Protein AF-A0AAD4WG66-F1 (afdb_monomer)

Organism: Prunus dulcis (NCBI:txid3755)

Structure (mmCIF, N/CA/C/O backbone):
data_AF-A0AAD4WG66-F1
#
_entry.id   AF-A0AAD4WG66-F1
#
loop_
_atom_site.group_PDB
_atom_site.id
_atom_site.type_symbol
_atom_site.label_atom_id
_atom_site.label_alt_id
_atom_site.label_comp_id
_atom_site.label_asym_id
_atom_site.label_entity_id
_atom_site.label_seq_id
_atom_site.pdbx_PDB_ins_code
_atom_site.Cartn_x
_atom_site.Cartn_y
_atom_site.Cartn_z
_atom_site.occupancy
_atom_site.B_iso_or_equiv
_atom_site.auth_seq_id
_atom_site.auth_comp_id
_atom_site.auth_asym_id
_atom_site.auth_atom_id
_atom_site.pdbx_PDB_model_num
ATOM 1 N N . MET A 1 1 ? -14.423 5.635 -14.541 1.00 38.59 1 MET A N 1
ATOM 2 C CA . MET A 1 1 ? -15.204 4.383 -14.478 1.00 38.59 1 MET A CA 1
ATOM 3 C C . MET A 1 1 ? -14.876 3.593 -15.732 1.00 38.59 1 MET A C 1
ATOM 5 O O . MET A 1 1 ? -15.165 4.072 -16.818 1.00 38.59 1 MET A O 1
ATOM 9 N N . MET A 1 2 ? -14.137 2.492 -15.603 1.00 40.53 2 MET A N 1
ATOM 10 C CA . MET A 1 2 ? -13.698 1.682 -16.744 1.00 40.53 2 MET A CA 1
ATOM 11 C C . MET A 1 2 ? -14.766 0.603 -16.977 1.00 40.53 2 MET A C 1
ATOM 13 O O . MET A 1 2 ? -15.060 -0.124 -16.027 1.00 40.53 2 MET A O 1
ATOM 17 N N . PRO A 1 3 ? -15.405 0.517 -18.155 1.00 47.16 3 PRO A N 1
ATOM 18 C CA . PRO A 1 3 ? -16.386 -0.529 -18.396 1.00 47.16 3 PRO A CA 1
ATOM 19 C C . PRO A 1 3 ? -15.662 -1.873 -18.544 1.00 47.16 3 PRO A C 1
ATOM 21 O O . PRO A 1 3 ? -14.763 -2.020 -19.370 1.00 47.16 3 PRO A O 1
ATOM 24 N N . LEU A 1 4 ? -16.047 -2.850 -17.720 1.00 46.38 4 LEU A N 1
ATOM 25 C CA . LEU A 1 4 ? -15.749 -4.261 -17.966 1.00 46.38 4 LEU A CA 1
ATOM 26 C C . LEU A 1 4 ? -16.515 -4.681 -19.233 1.00 46.38 4 LEU A C 1
ATOM 28 O O . LEU A 1 4 ? -17.662 -4.280 -19.419 1.00 46.38 4 LEU A O 1
ATOM 32 N N . GLY A 1 5 ? -15.828 -5.403 -20.119 1.00 54.72 5 GLY A N 1
ATOM 33 C CA . GLY A 1 5 ? -16.144 -5.578 -21.540 1.00 54.72 5 GLY A CA 1
ATOM 34 C C . GLY A 1 5 ? -17.608 -5.841 -21.915 1.00 54.72 5 GLY A C 1
ATOM 35 O O . GLY A 1 5 ? -18.314 -6.607 -21.266 1.00 54.72 5 GLY A O 1
ATOM 36 N N . ILE A 1 6 ? -18.041 -5.234 -23.024 1.00 63.59 6 ILE A N 1
ATOM 37 C CA . ILE A 1 6 ? -19.357 -5.458 -23.632 1.00 63.59 6 ILE A CA 1
ATOM 38 C C . ILE A 1 6 ? -19.236 -6.650 -24.593 1.00 63.59 6 ILE A C 1
ATOM 40 O O . ILE A 1 6 ? -18.599 -6.545 -25.636 1.00 63.59 6 ILE A O 1
ATOM 44 N N . GLY A 1 7 ? -19.829 -7.793 -24.241 1.00 64.50 7 GLY A N 1
ATOM 45 C CA . GLY A 1 7 ? -19.984 -8.943 -25.140 1.00 64.50 7 GLY A CA 1
ATOM 46 C C . GLY A 1 7 ? -21.370 -8.958 -25.791 1.00 64.50 7 GLY A C 1
ATOM 47 O O . GLY A 1 7 ? -22.362 -8.609 -25.150 1.00 64.50 7 GLY A O 1
ATOM 48 N N . LYS A 1 8 ? -21.469 -9.389 -27.052 1.00 74.94 8 LYS A N 1
ATOM 49 C CA . LYS A 1 8 ? -22.738 -9.534 -27.781 1.00 74.94 8 LYS A CA 1
ATOM 50 C C . LYS A 1 8 ? -23.137 -11.006 -27.843 1.00 74.94 8 LYS A C 1
ATOM 52 O O . LYS A 1 8 ? -22.375 -11.843 -28.323 1.00 74.94 8 LYS A O 1
ATOM 57 N N . ARG A 1 9 ? -24.339 -11.342 -27.365 1.00 74.50 9 ARG A N 1
ATOM 58 C CA . ARG A 1 9 ? -24.849 -12.722 -27.391 1.00 74.50 9 ARG A CA 1
ATOM 59 C C . ARG A 1 9 ? -25.407 -13.072 -28.771 1.00 74.50 9 ARG A C 1
ATOM 61 O O . ARG A 1 9 ? -26.267 -12.353 -29.280 1.00 74.50 9 ARG A O 1
ATOM 68 N N . ARG A 1 10 ? -24.980 -14.196 -29.350 1.00 77.06 10 ARG A N 1
ATOM 69 C CA . ARG A 1 10 ? -25.605 -14.815 -30.531 1.00 77.06 10 ARG A CA 1
ATOM 70 C C . ARG A 1 10 ? -25.732 -16.317 -30.303 1.00 77.06 10 ARG A C 1
ATOM 72 O O . ARG A 1 10 ? -24.742 -16.955 -29.971 1.00 77.06 10 ARG A O 1
ATOM 79 N N . VAL A 1 11 ? -26.936 -16.859 -30.511 1.00 70.88 11 VAL A N 1
ATOM 80 C CA . VAL A 1 11 ? -27.233 -18.306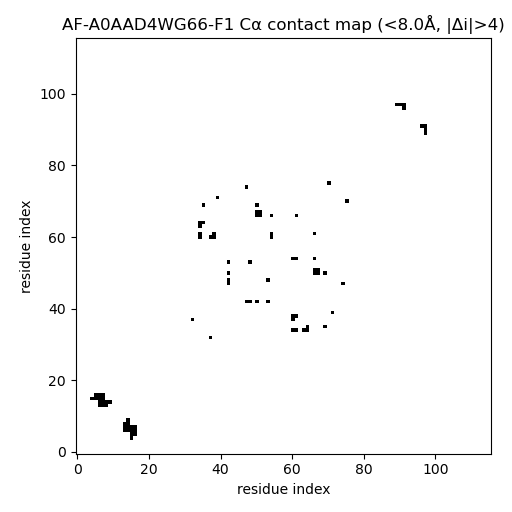 -30.426 1.00 70.88 11 VAL A CA 1
ATOM 81 C C . VAL A 1 11 ? -26.643 -18.924 -29.144 1.00 70.88 11 VAL A C 1
ATOM 83 O O . VAL A 1 11 ? -25.808 -19.816 -29.193 1.00 70.88 11 VAL A O 1
ATOM 86 N N . ASP A 1 12 ? -27.005 -18.340 -27.996 1.00 75.06 12 ASP A N 1
ATOM 87 C CA . ASP A 1 12 ? -26.553 -18.711 -26.641 1.00 75.06 12 ASP A CA 1
ATOM 88 C C . ASP A 1 12 ? -25.049 -18.651 -26.335 1.00 75.06 12 ASP A C 1
ATOM 90 O O . ASP A 1 12 ? -24.642 -18.934 -25.209 1.00 75.06 12 ASP A O 1
ATOM 94 N N . LEU A 1 13 ? -24.222 -18.161 -27.259 1.00 58.06 13 LEU A N 1
ATOM 95 C CA . LEU A 1 13 ? -22.814 -17.879 -27.001 1.00 58.06 13 LEU A CA 1
ATOM 96 C C . LEU A 1 13 ? -22.572 -16.367 -26.901 1.00 58.06 13 LEU A C 1
ATOM 98 O O . LEU A 1 13 ? -23.109 -15.577 -27.685 1.00 58.06 13 LEU A O 1
ATOM 102 N N . TYR A 1 14 ? -21.753 -15.948 -25.938 1.00 73.19 14 TYR A N 1
ATOM 103 C CA . TYR A 1 14 ? -21.277 -14.569 -25.849 1.00 73.19 14 TYR A CA 1
ATOM 104 C C . TYR A 1 14 ? -20.019 -14.408 -26.695 1.00 73.19 14 TYR A C 1
ATOM 106 O O . TYR A 1 14 ? -19.011 -15.066 -26.448 1.00 73.19 14 TYR A O 1
ATOM 114 N N . TYR A 1 15 ? -20.076 -13.509 -27.672 1.00 65.56 15 TYR A N 1
ATOM 115 C CA . TYR A 1 15 ? -18.930 -13.125 -28.482 1.00 65.56 15 TYR A CA 1
ATOM 116 C C . TYR A 1 15 ? -18.415 -11.774 -28.002 1.00 65.56 15 TYR A C 1
ATOM 118 O O . TYR A 1 15 ? -19.181 -10.815 -27.868 1.00 65.56 15 TYR A O 1
ATOM 126 N N . PHE A 1 16 ? -17.115 -11.691 -27.744 1.00 64.19 16 PHE A N 1
ATOM 127 C CA . PHE A 1 16 ? -16.446 -10.413 -27.564 1.00 64.19 16 PHE A CA 1
ATOM 128 C C . PHE A 1 16 ? -16.206 -9.831 -28.960 1.00 64.19 16 PHE A C 1
ATOM 130 O O . PHE A 1 16 ? -15.311 -10.272 -29.676 1.00 64.19 16 PHE A O 1
ATOM 137 N N . GLU A 1 17 ? -17.067 -8.909 -29.395 1.00 58.84 17 GLU A N 1
ATOM 138 C CA . GLU A 1 17 ? -16.757 -8.094 -30.569 1.00 58.84 17 GLU A CA 1
ATOM 139 C C . GLU A 1 17 ? -15.693 -7.092 -30.097 1.00 58.84 17 GLU A C 1
ATOM 141 O O . GLU A 1 17 ? -15.965 -6.272 -29.220 1.00 58.84 17 GLU A O 1
ATOM 146 N N . GLU A 1 18 ? -14.469 -7.188 -30.628 1.00 55.59 18 GLU A N 1
ATOM 147 C CA . GLU A 1 18 ? -13.427 -6.171 -30.453 1.00 55.59 18 GLU A CA 1
ATOM 148 C C . GLU A 1 18 ? -13.885 -4.880 -31.140 1.00 55.59 18 GLU A C 1
ATOM 150 O O . GLU A 1 18 ? -13.422 -4.492 -32.212 1.00 55.59 18 GLU A O 1
ATOM 155 N N . THR A 1 19 ? -14.847 -4.187 -30.536 1.00 50.97 19 THR A N 1
ATOM 156 C CA . THR A 1 19 ? -15.119 -2.808 -30.884 1.00 50.97 19 THR A CA 1
ATOM 157 C C . THR A 1 19 ? -13.960 -2.012 -30.315 1.00 50.97 19 THR A C 1
ATOM 159 O O . THR A 1 19 ? -14.022 -1.514 -29.189 1.00 50.97 19 THR A O 1
ATOM 162 N N . TYR A 1 20 ? -12.898 -1.879 -31.107 1.00 51.06 20 TYR A N 1
ATOM 163 C CA . TYR A 1 20 ? -11.949 -0.781 -31.002 1.00 51.06 20 TYR A CA 1
ATOM 164 C C . TYR A 1 20 ? -12.699 0.535 -31.285 1.00 51.06 20 TYR A C 1
ATOM 166 O O . TYR A 1 20 ? -12.408 1.258 -32.232 1.00 51.06 20 TYR A O 1
ATOM 174 N N . SER A 1 21 ? -13.708 0.866 -30.471 1.00 44.94 21 SER A N 1
ATOM 175 C CA . SER A 1 21 ? -14.036 2.264 -30.248 1.00 44.94 21 SER A CA 1
ATOM 176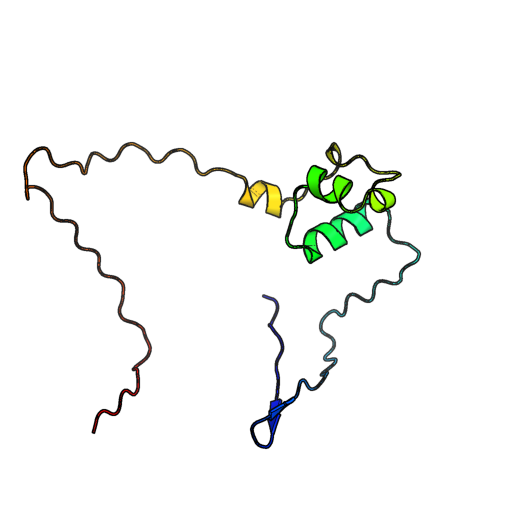 C C . SER A 1 21 ? -12.763 2.875 -29.687 1.00 44.94 21 SER A C 1
ATOM 178 O O . SER A 1 21 ? -12.086 2.218 -28.895 1.00 44.94 21 SER A O 1
ATOM 180 N N . ALA A 1 22 ? -12.437 4.087 -30.107 1.00 47.75 22 ALA A N 1
ATOM 181 C CA . ALA A 1 22 ? -11.313 4.892 -29.653 1.00 47.75 22 ALA A CA 1
ATOM 182 C C . ALA A 1 22 ? -11.353 5.215 -28.137 1.00 47.75 22 ALA A C 1
ATOM 184 O O . ALA A 1 22 ? -11.273 6.363 -27.719 1.00 47.75 22 ALA A O 1
ATOM 185 N N . GLY A 1 23 ? -11.502 4.204 -27.287 1.00 42.78 23 GLY A N 1
ATOM 186 C CA . GLY A 1 23 ? -11.261 4.232 -25.865 1.00 42.78 23 GLY A CA 1
ATOM 187 C C . GLY A 1 23 ? -9.827 3.790 -25.668 1.00 42.78 23 GLY A C 1
ATOM 188 O O . GLY A 1 23 ? -9.520 2.630 -25.911 1.00 42.78 23 GLY A O 1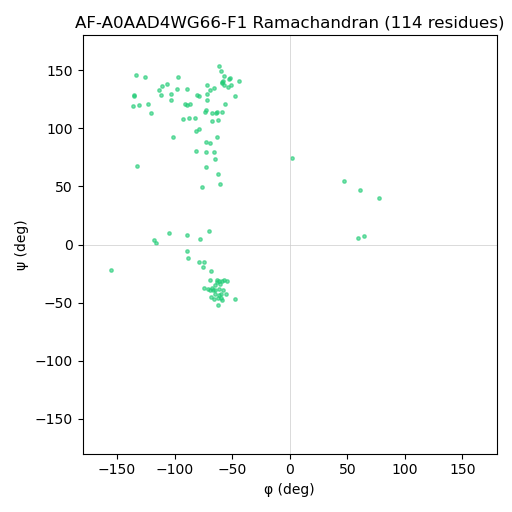
ATOM 189 N N . PHE A 1 24 ? -8.973 4.747 -25.300 1.00 50.12 24 PHE A N 1
ATOM 190 C CA . PHE A 1 24 ? -7.605 4.602 -24.797 1.00 50.12 24 PHE A CA 1
ATOM 191 C C . PHE A 1 24 ? -7.086 3.159 -24.727 1.00 50.12 24 PHE A C 1
ATOM 193 O O . PHE A 1 24 ? -6.915 2.585 -23.649 1.00 50.12 24 PHE A O 1
ATOM 200 N N . VAL A 1 25 ? -6.765 2.579 -25.882 1.00 39.38 25 VAL A N 1
ATOM 201 C CA . VAL A 1 25 ? -5.807 1.487 -25.918 1.00 39.38 25 VAL A CA 1
ATOM 202 C C . VAL A 1 25 ? -4.502 2.168 -25.540 1.00 39.38 25 VAL A C 1
ATOM 204 O O . VAL A 1 25 ? -3.962 2.946 -26.324 1.00 39.38 25 VAL A O 1
ATOM 207 N N . PHE A 1 26 ? -4.013 1.949 -24.317 1.00 49.19 26 PHE A N 1
ATOM 208 C CA . PHE A 1 26 ? -2.624 2.262 -23.993 1.00 49.19 26 PHE A CA 1
ATOM 209 C C . PHE A 1 26 ? -1.754 1.317 -24.830 1.00 49.19 26 PHE A C 1
ATOM 211 O O . PHE A 1 26 ? -1.300 0.275 -24.355 1.00 49.19 26 PHE A O 1
ATOM 218 N N . GLN A 1 27 ? -1.568 1.663 -26.105 1.00 46.28 27 GLN A N 1
ATOM 219 C CA . GLN A 1 27 ? -0.472 1.155 -26.904 1.00 46.28 27 GLN A CA 1
ATOM 220 C C . GLN A 1 27 ? 0.797 1.641 -26.214 1.00 46.28 27 GLN A C 1
ATOM 222 O O . GLN A 1 27 ? 1.108 2.831 -26.186 1.00 46.28 27 GLN A O 1
ATOM 227 N N . VAL A 1 28 ? 1.498 0.713 -25.572 1.00 49.88 28 VAL A N 1
ATOM 228 C CA . VAL A 1 28 ? 2.832 0.982 -25.054 1.00 49.88 28 VAL A CA 1
ATOM 229 C C . VAL A 1 28 ? 3.764 0.820 -26.241 1.00 49.88 28 VAL A C 1
ATOM 231 O O . VAL A 1 28 ? 4.131 -0.300 -26.589 1.00 49.88 28 VAL A O 1
ATOM 234 N N . ASN A 1 29 ? 4.125 1.936 -26.871 1.00 47.81 29 ASN A N 1
ATOM 235 C CA . ASN A 1 29 ? 5.302 1.988 -27.730 1.00 47.81 29 ASN A CA 1
ATOM 236 C C . ASN A 1 29 ? 6.510 1.711 -26.828 1.00 47.81 29 ASN A C 1
ATOM 238 O O . ASN A 1 29 ? 7.010 2.591 -26.122 1.00 47.81 29 ASN A O 1
ATOM 242 N N . GLY A 1 30 ? 6.880 0.436 -26.750 1.00 52.19 30 GLY A N 1
ATOM 243 C CA . GLY A 1 30 ? 7.968 -0.064 -25.930 1.00 52.19 30 GLY A CA 1
ATOM 244 C C . GLY A 1 30 ? 9.304 0.340 -26.524 1.00 52.19 30 GLY A C 1
ATOM 245 O O . GLY A 1 30 ? 9.934 -0.480 -27.171 1.00 52.19 30 GLY A O 1
ATOM 246 N N . ASP A 1 31 ? 9.714 1.588 -26.301 1.00 57.44 31 ASP A N 1
ATOM 247 C CA . ASP A 1 31 ? 11.123 1.979 -26.452 1.00 57.44 31 ASP A CA 1
ATOM 248 C C . ASP A 1 31 ? 11.528 3.221 -25.625 1.00 57.44 31 ASP A C 1
ATOM 250 O O . ASP A 1 31 ? 12.684 3.362 -25.245 1.00 57.44 31 ASP A O 1
ATOM 254 N N . HIS A 1 32 ? 10.586 4.092 -25.218 1.00 59.47 32 HIS A N 1
ATOM 255 C CA . HIS A 1 32 ? 10.922 5.358 -24.525 1.00 59.47 32 HIS A CA 1
ATOM 256 C C . HIS A 1 32 ? 10.393 5.535 -23.090 1.00 59.47 32 HIS A C 1
ATOM 258 O O . HIS A 1 32 ? 10.595 6.586 -22.481 1.00 59.47 32 HIS A O 1
ATOM 264 N N . THR A 1 33 ? 9.734 4.541 -22.492 1.00 69.00 33 THR A N 1
ATOM 265 C CA . THR A 1 33 ? 9.258 4.670 -21.102 1.00 69.00 33 THR A CA 1
ATOM 266 C C . THR A 1 33 ? 10.404 4.458 -20.114 1.00 69.00 33 THR A C 1
ATOM 268 O O . THR A 1 33 ? 11.075 3.426 -20.173 1.00 69.00 33 THR A O 1
ATOM 271 N N . SER A 1 34 ? 10.600 5.390 -19.180 1.00 85.62 34 SER A N 1
ATOM 272 C CA . SER A 1 34 ? 11.596 5.249 -18.113 1.00 85.62 34 SER A CA 1
ATOM 273 C C . SER A 1 34 ? 11.323 4.003 -17.252 1.00 85.62 34 SER A C 1
ATOM 275 O O . SER A 1 34 ? 10.174 3.596 -17.069 1.00 85.62 34 SER A O 1
ATOM 277 N N . GLU A 1 35 ? 12.376 3.385 -16.706 1.00 88.00 35 GLU A N 1
ATOM 278 C CA . GLU A 1 35 ? 12.257 2.223 -15.805 1.00 88.00 35 GLU A CA 1
ATOM 279 C C . GLU A 1 35 ? 11.216 2.400 -14.674 1.00 88.00 35 GLU A C 1
ATOM 281 O O . GLU A 1 35 ? 10.365 1.521 -14.523 1.00 88.00 35 GLU A O 1
ATOM 286 N N . PRO A 1 36 ? 11.157 3.525 -13.925 1.00 91.06 36 PRO A N 1
ATOM 287 C CA . PRO A 1 36 ? 10.133 3.699 -12.891 1.00 91.06 36 PRO A CA 1
ATOM 288 C C . PRO A 1 36 ? 8.699 3.724 -13.443 1.00 91.06 36 PRO A C 1
ATOM 290 O O . PRO A 1 36 ? 7.782 3.266 -12.760 1.00 91.06 36 PRO A O 1
ATOM 293 N N . GLU A 1 37 ? 8.480 4.199 -14.673 1.00 91.62 37 GLU A N 1
ATOM 294 C CA . GLU A 1 37 ? 7.156 4.173 -15.306 1.00 91.62 37 GLU A CA 1
ATOM 295 C C . GLU A 1 37 ? 6.737 2.755 -15.700 1.00 91.62 37 GLU A C 1
ATOM 297 O O . GLU A 1 37 ? 5.585 2.369 -15.477 1.00 91.62 37 GLU A O 1
ATOM 302 N N . LYS A 1 38 ? 7.676 1.934 -16.191 1.00 92.12 38 LYS A N 1
ATOM 303 C CA . LYS A 1 38 ? 7.425 0.505 -16.442 1.00 92.12 38 LYS A CA 1
ATOM 304 C C . LYS A 1 38 ? 7.028 -0.210 -15.152 1.00 92.12 38 LYS A C 1
ATOM 306 O O . LYS A 1 38 ? 6.029 -0.931 -15.130 1.00 92.12 38 LYS A O 1
ATOM 311 N N . ILE A 1 39 ? 7.757 0.034 -14.061 1.00 94.81 39 ILE A N 1
ATOM 312 C CA . ILE A 1 39 ? 7.450 -0.556 -12.753 1.00 94.81 39 ILE A CA 1
ATOM 313 C C . ILE A 1 39 ? 6.067 -0.094 -12.270 1.00 94.81 39 ILE A C 1
ATOM 315 O O . ILE A 1 39 ? 5.252 -0.918 -11.862 1.00 94.81 39 ILE A O 1
ATOM 319 N N . ARG A 1 40 ? 5.742 1.203 -12.364 1.00 94.31 40 ARG A N 1
ATOM 320 C CA . ARG A 1 40 ? 4.417 1.738 -11.986 1.00 94.31 40 ARG A CA 1
ATOM 321 C C . ARG A 1 40 ? 3.280 1.144 -12.813 1.00 94.31 40 ARG A C 1
ATOM 323 O O . ARG A 1 40 ? 2.196 0.896 -12.281 1.00 94.31 40 ARG A O 1
ATOM 330 N N . LEU A 1 41 ? 3.498 0.925 -14.106 1.00 93.50 41 LEU A N 1
ATOM 331 C CA . LEU A 1 41 ? 2.519 0.294 -14.984 1.00 93.50 41 LEU A CA 1
ATOM 332 C C . LEU A 1 41 ? 2.218 -1.136 -14.531 1.00 93.50 41 LEU A C 1
ATOM 334 O O . LEU A 1 41 ? 1.054 -1.481 -14.324 1.00 93.50 41 LEU A O 1
ATOM 338 N N . TRP A 1 42 ? 3.254 -1.947 -14.331 1.00 94.69 42 TRP A N 1
ATOM 339 C CA . TRP A 1 42 ? 3.088 -3.330 -13.896 1.00 94.69 42 TRP A CA 1
ATOM 340 C C . TRP A 1 42 ? 2.542 -3.442 -12.473 1.00 94.69 42 TRP A C 1
ATOM 342 O O . TRP A 1 42 ? 1.661 -4.259 -12.229 1.00 94.69 42 TRP A O 1
ATOM 352 N N . HIS A 1 43 ? 2.958 -2.559 -11.566 1.00 95.19 43 HIS A N 1
ATOM 353 C CA . HIS A 1 43 ? 2.385 -2.448 -10.227 1.00 95.19 43 HIS A CA 1
ATOM 354 C C . HIS A 1 43 ? 0.860 -2.239 -10.266 1.00 95.19 43 HIS A C 1
ATOM 356 O O . HIS A 1 43 ? 0.134 -2.896 -9.524 1.00 95.19 43 HIS A O 1
ATOM 362 N N . ARG A 1 44 ? 0.352 -1.381 -11.166 1.00 94.81 44 ARG A N 1
ATOM 363 C CA . ARG A 1 44 ? -1.099 -1.193 -11.363 1.00 94.81 44 ARG A CA 1
ATOM 364 C C . ARG A 1 44 ? -1.765 -2.427 -11.979 1.00 94.81 44 ARG A C 1
ATOM 366 O O . ARG A 1 44 ? -2.802 -2.859 -11.491 1.00 94.81 44 ARG A O 1
ATOM 373 N N . ARG A 1 45 ? -1.160 -3.022 -13.014 1.00 94.12 45 ARG A N 1
ATOM 374 C CA . ARG A 1 45 ? -1.704 -4.212 -13.704 1.00 94.12 45 ARG A CA 1
ATOM 375 C C . ARG A 1 45 ? -1.799 -5.447 -12.804 1.00 94.12 45 ARG A C 1
ATOM 377 O O . ARG A 1 45 ? -2.713 -6.240 -12.977 1.00 94.12 45 ARG A O 1
ATOM 384 N N . LEU A 1 46 ? -0.883 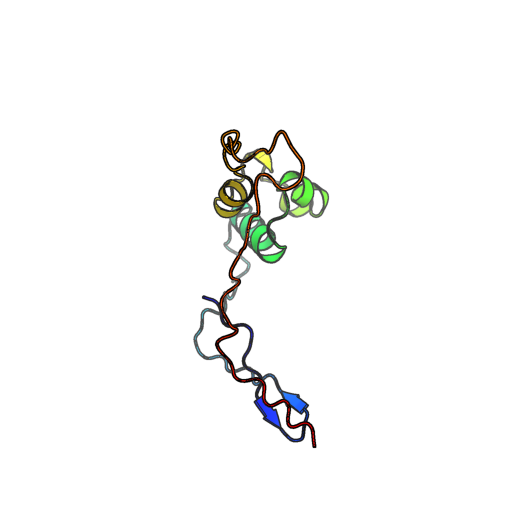-5.595 -11.847 1.00 93.06 46 LEU A N 1
ATOM 385 C CA . LEU A 1 46 ? -0.829 -6.727 -10.915 1.00 93.06 46 LEU A CA 1
ATOM 386 C C . LEU A 1 46 ? -1.654 -6.516 -9.635 1.00 93.06 46 LEU A C 1
ATOM 388 O O . LEU A 1 46 ? -1.545 -7.312 -8.707 1.00 93.06 46 LEU A O 1
ATOM 392 N N . GLY A 1 47 ? -2.459 -5.453 -9.552 1.00 94.06 47 GLY A N 1
ATOM 393 C CA . GLY A 1 47 ? -3.323 -5.224 -8.392 1.00 94.06 47 GLY A CA 1
ATOM 394 C C . GLY A 1 47 ? -2.587 -4.663 -7.175 1.00 94.06 47 GLY A C 1
ATOM 395 O O . GLY A 1 47 ? -2.873 -5.044 -6.046 1.00 94.06 47 GLY A O 1
ATOM 396 N N . HIS A 1 48 ? -1.654 -3.736 -7.394 1.00 94.88 48 HIS A N 1
ATOM 397 C CA . HIS A 1 48 ? -0.992 -2.974 -6.334 1.00 94.88 48 HIS A CA 1
ATOM 398 C C . HIS A 1 48 ? -0.186 -3.802 -5.303 1.00 94.88 48 HIS A C 1
ATOM 400 O O . HIS A 1 48 ? -0.263 -3.534 -4.097 1.00 94.88 48 HIS A O 1
ATOM 406 N N . PRO A 1 49 ? 0.662 -4.765 -5.728 1.00 94.25 49 PRO A N 1
ATOM 407 C CA . PRO A 1 49 ? 1.540 -5.477 -4.803 1.00 94.25 49 PRO A CA 1
ATOM 408 C C . PRO A 1 49 ? 2.514 -4.507 -4.121 1.00 94.25 49 PRO A C 1
ATOM 410 O O . PRO A 1 49 ? 2.875 -3.465 -4.679 1.00 94.25 49 PRO A O 1
ATOM 413 N N . SER A 1 50 ? 2.986 -4.846 -2.917 1.00 94.31 50 SER A N 1
ATOM 414 C CA . SER A 1 50 ? 4.022 -4.037 -2.263 1.00 94.31 50 SER A CA 1
ATOM 415 C C . SER A 1 50 ? 5.274 -3.966 -3.146 1.00 94.31 50 SER A C 1
ATOM 417 O O . SER A 1 50 ? 5.662 -4.971 -3.736 1.00 94.31 50 SER A O 1
ATOM 419 N N . PHE A 1 51 ? 5.920 -2.797 -3.249 1.00 95.25 51 PHE A N 1
ATOM 420 C CA . PHE A 1 51 ? 7.092 -2.640 -4.125 1.00 95.25 51 PHE A CA 1
ATOM 421 C C . PHE A 1 51 ? 8.243 -3.577 -3.742 1.00 95.25 51 PHE A C 1
ATOM 423 O O . PHE A 1 51 ? 8.907 -4.099 -4.626 1.00 95.25 51 PHE A O 1
ATOM 430 N N . LEU A 1 52 ? 8.415 -3.866 -2.448 1.00 95.06 52 LEU A N 1
ATOM 431 C CA . LEU A 1 52 ? 9.397 -4.842 -1.969 1.00 95.06 52 LEU A CA 1
ATOM 432 C C . LEU A 1 52 ? 9.076 -6.271 -2.433 1.00 95.06 52 LEU A C 1
ATOM 434 O O . LEU A 1 52 ? 9.965 -7.019 -2.825 1.00 95.06 52 LEU A O 1
ATOM 438 N N . TYR A 1 53 ? 7.806 -6.675 -2.378 1.00 94.62 53 TY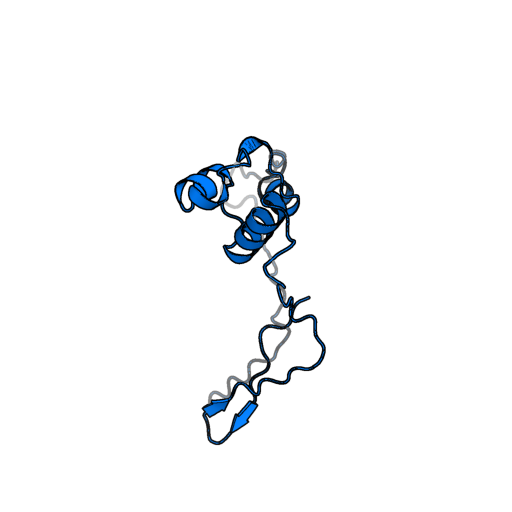R A N 1
ATOM 439 C CA . TYR A 1 53 ? 7.397 -7.987 -2.879 1.00 94.62 53 TYR A CA 1
ATOM 440 C C . TYR A 1 53 ? 7.496 -8.051 -4.404 1.00 94.62 53 TYR A C 1
ATOM 442 O O . TYR A 1 53 ? 7.948 -9.047 -4.959 1.00 94.62 53 TYR A O 1
ATOM 450 N N . PHE A 1 54 ? 7.131 -6.964 -5.078 1.00 95.38 54 PHE A N 1
ATOM 451 C CA . PHE A 1 54 ? 7.185 -6.860 -6.527 1.00 95.38 54 PHE A CA 1
ATOM 452 C C . PHE A 1 54 ? 8.627 -6.932 -7.055 1.00 95.38 54 PHE A C 1
ATOM 454 O O . PHE A 1 54 ? 8.881 -7.638 -8.026 1.00 95.38 54 PHE A O 1
ATOM 461 N N . GLU A 1 55 ? 9.578 -6.305 -6.360 1.00 95.94 55 GLU A N 1
ATOM 462 C CA . GLU A 1 55 ? 11.017 -6.424 -6.625 1.00 95.94 55 GLU A CA 1
ATOM 463 C C . GLU A 1 55 ? 11.515 -7.866 -6.495 1.00 95.94 55 GLU A C 1
ATOM 465 O O . GLU A 1 55 ? 12.252 -8.340 -7.354 1.00 95.94 55 GLU A O 1
ATOM 470 N N . ARG A 1 56 ? 11.067 -8.601 -5.469 1.00 95.06 56 ARG A N 1
ATOM 471 C CA . ARG A 1 56 ? 11.424 -10.020 -5.298 1.00 95.06 56 ARG A CA 1
ATOM 472 C C . ARG A 1 56 ? 10.870 -10.908 -6.411 1.00 95.06 56 ARG A C 1
ATOM 474 O O . ARG A 1 56 ? 11.525 -11.874 -6.784 1.00 95.06 56 ARG A O 1
ATOM 481 N N . LEU A 1 57 ? 9.677 -10.598 -6.920 1.00 93.94 57 LEU A N 1
ATOM 482 C CA . LEU A 1 57 ? 9.059 -11.344 -8.018 1.00 93.94 57 LEU A CA 1
ATOM 483 C C . LEU A 1 57 ? 9.704 -11.040 -9.375 1.00 93.94 57 LEU A C 1
ATOM 485 O O . LEU A 1 57 ? 9.845 -11.945 -10.193 1.00 93.94 57 LEU A O 1
ATOM 489 N N . PHE A 1 58 ? 10.102 -9.787 -9.616 1.00 93.19 58 PHE A N 1
ATOM 490 C CA . PHE A 1 58 ? 10.672 -9.352 -10.895 1.00 93.19 58 PHE A CA 1
ATOM 491 C C . PHE A 1 58 ? 11.959 -8.529 -10.711 1.00 93.19 58 PHE A C 1
ATOM 493 O O . PHE A 1 58 ? 11.978 -7.344 -11.053 1.00 93.19 58 PHE A O 1
ATOM 500 N N . PRO A 1 59 ? 13.067 -9.132 -10.237 1.00 93.12 59 PRO A N 1
ATOM 501 C CA . PRO A 1 59 ? 14.302 -8.396 -9.942 1.00 93.12 59 PRO A CA 1
ATOM 502 C C . PRO A 1 59 ? 14.878 -7.651 -11.153 1.00 93.12 59 PRO A C 1
ATOM 504 O O . PRO A 1 59 ? 15.457 -6.575 -11.019 1.00 93.12 59 PRO A O 1
ATOM 507 N N . SER A 1 60 ? 14.675 -8.189 -12.360 1.00 91.75 60 SER A N 1
ATOM 508 C CA . SER A 1 60 ? 15.138 -7.589 -13.616 1.00 91.75 60 SER A CA 1
ATOM 509 C C . SER A 1 60 ? 14.528 -6.209 -13.892 1.00 91.75 60 SER A C 1
ATOM 511 O O . SER A 1 60 ? 15.203 -5.352 -14.463 1.00 91.75 60 SER A O 1
ATOM 513 N N . LEU A 1 61 ? 13.292 -5.963 -13.441 1.00 90.25 61 LEU A N 1
ATOM 514 C CA . LEU A 1 61 ? 12.613 -4.671 -13.585 1.00 90.25 61 LEU A CA 1
ATOM 515 C C . LEU A 1 61 ? 13.148 -3.605 -12.616 1.00 90.25 61 LEU A C 1
ATOM 517 O O . LEU A 1 61 ? 12.956 -2.421 -12.857 1.00 90.25 61 LEU A O 1
ATOM 521 N N . PHE A 1 62 ? 13.820 -4.002 -11.533 1.00 93.81 62 PHE A N 1
ATOM 522 C CA . PHE A 1 62 ? 14.288 -3.100 -10.471 1.00 93.81 62 PHE A CA 1
ATOM 523 C C . PHE A 1 62 ? 15.799 -2.831 -10.526 1.00 93.81 62 PHE A C 1
ATOM 525 O O . PHE A 1 62 ? 16.359 -2.185 -9.647 1.00 93.81 62 PHE A O 1
ATOM 532 N N . THR A 1 63 ? 16.473 -3.246 -11.600 1.00 91.31 63 THR A N 1
ATOM 533 C CA . THR A 1 63 ? 17.936 -3.125 -11.768 1.00 91.31 63 THR A CA 1
ATOM 534 C C . THR A 1 63 ? 18.490 -1.707 -11.596 1.00 91.31 63 THR A C 1
ATOM 5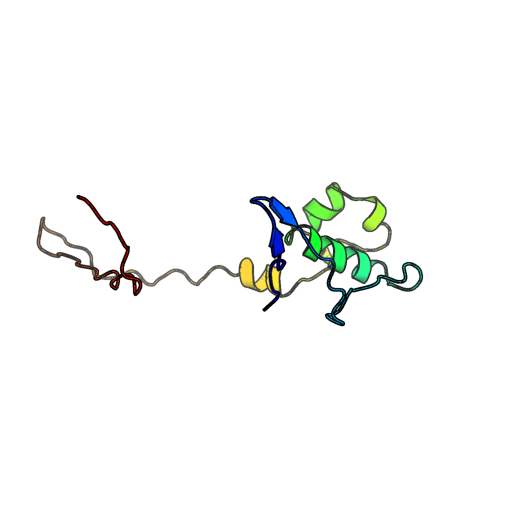36 O O . THR A 1 63 ? 19.620 -1.543 -11.146 1.00 91.31 63 THR A O 1
ATOM 539 N N . LYS A 1 64 ? 17.712 -0.678 -11.949 1.00 91.25 64 LYS A N 1
ATOM 540 C CA . LYS A 1 64 ? 18.113 0.741 -11.872 1.00 91.25 64 LYS A CA 1
ATOM 541 C C . LYS A 1 64 ? 17.272 1.562 -10.892 1.00 91.25 64 LYS A C 1
ATOM 543 O O . LYS A 1 64 ? 17.458 2.773 -10.799 1.00 91.25 64 LYS A O 1
ATOM 548 N N . VAL A 1 65 ? 16.314 0.937 -10.207 1.00 92.88 65 VAL A N 1
ATOM 549 C CA . VAL A 1 65 ? 15.307 1.633 -9.401 1.00 92.88 65 VAL A CA 1
ATOM 550 C C . VAL A 1 65 ? 15.131 0.913 -8.075 1.00 92.88 65 VAL A C 1
ATOM 552 O O . VAL A 1 65 ? 14.686 -0.227 -8.032 1.00 92.88 65 VAL A O 1
ATOM 555 N N . LEU A 1 66 ? 15.411 1.616 -6.980 1.00 93.50 66 LEU A N 1
ATOM 556 C CA . LEU A 1 66 ? 15.174 1.102 -5.635 1.00 93.50 66 LEU A CA 1
ATOM 557 C C . LEU A 1 66 ? 13.673 1.073 -5.342 1.00 93.50 66 LEU A C 1
ATOM 559 O O . LEU A 1 66 ? 12.997 2.099 -5.472 1.00 93.50 66 LEU A O 1
ATOM 563 N N . SER A 1 67 ? 13.156 -0.061 -4.869 1.00 91.94 67 SER A N 1
ATOM 564 C CA . SER A 1 67 ? 11.737 -0.212 -4.512 1.00 91.94 67 SER A CA 1
ATOM 565 C C . SER A 1 67 ? 11.257 0.798 -3.461 1.00 91.94 67 SER A C 1
ATOM 567 O O . SER A 1 67 ? 10.108 1.235 -3.509 1.00 91.94 67 SER A O 1
ATOM 569 N N . SER A 1 68 ? 12.142 1.236 -2.559 1.00 91.81 68 SER A N 1
ATOM 570 C CA . SER A 1 68 ? 11.874 2.260 -1.537 1.00 91.81 68 SER A CA 1
ATOM 571 C C . SER A 1 68 ? 11.668 3.673 -2.097 1.00 91.81 68 SER A C 1
ATOM 573 O O . SER A 1 68 ? 11.021 4.500 -1.455 1.00 91.81 68 SER A O 1
ATOM 575 N N . SER A 1 69 ? 12.189 3.959 -3.295 1.00 92.81 69 SER A N 1
ATOM 576 C CA . SER A 1 69 ? 12.021 5.256 -3.969 1.00 92.81 69 SER A CA 1
ATOM 577 C C . SER A 1 69 ? 10.655 5.403 -4.648 1.00 92.81 69 SER A C 1
ATOM 579 O O . SER A 1 69 ? 10.238 6.510 -4.998 1.00 92.81 69 SER A O 1
ATOM 581 N N . LEU A 1 70 ? 9.929 4.296 -4.820 1.00 93.81 70 LEU A N 1
ATOM 582 C CA . LEU A 1 70 ? 8.649 4.270 -5.509 1.00 93.81 70 LEU A CA 1
ATOM 583 C C . LEU A 1 70 ? 7.499 4.535 -4.541 1.00 93.81 70 LEU A C 1
ATOM 585 O O . LEU A 1 70 ? 7.384 3.935 -3.473 1.00 93.81 70 LEU A O 1
ATOM 589 N N . ARG A 1 71 ? 6.592 5.421 -4.957 1.00 93.00 71 ARG A N 1
ATOM 590 C CA . ARG A 1 71 ? 5.344 5.707 -4.247 1.00 93.00 71 ARG A CA 1
ATOM 591 C C . ARG A 1 71 ? 4.156 5.547 -5.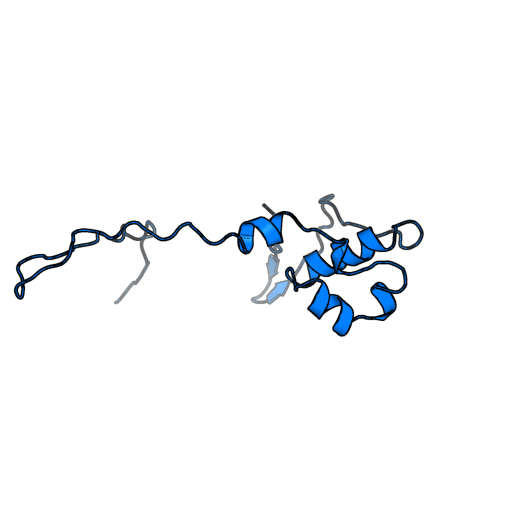182 1.00 93.00 71 ARG A C 1
ATOM 593 O O . ARG A 1 71 ? 4.236 5.877 -6.364 1.00 93.00 71 ARG A O 1
ATOM 600 N N . CYS A 1 72 ? 3.059 5.046 -4.627 1.00 94.44 72 CYS A N 1
ATOM 601 C CA . CYS A 1 72 ? 1.767 4.955 -5.290 1.00 94.44 72 CYS A CA 1
ATOM 602 C C . CYS A 1 72 ? 0.705 5.533 -4.357 1.00 94.44 72 CYS A C 1
ATOM 604 O O . CYS A 1 72 ? 0.520 5.030 -3.251 1.00 94.44 72 CYS A O 1
ATOM 606 N N . GLU A 1 73 ? 0.021 6.579 -4.807 1.00 92.69 73 GLU A N 1
ATOM 607 C CA . GLU A 1 73 ? -1.001 7.283 -4.030 1.00 92.69 73 GLU A CA 1
ATOM 608 C C . GLU A 1 73 ? -2.146 6.352 -3.613 1.00 92.69 73 GLU A C 1
ATOM 610 O O . GLU A 1 73 ? -2.466 6.267 -2.432 1.00 92.69 73 GLU A O 1
ATOM 615 N N . HIS A 1 74 ? -2.679 5.555 -4.545 1.00 90.44 74 HIS A N 1
ATOM 616 C CA . HIS A 1 74 ? -3.745 4.590 -4.252 1.00 90.44 74 HIS A CA 1
ATOM 617 C 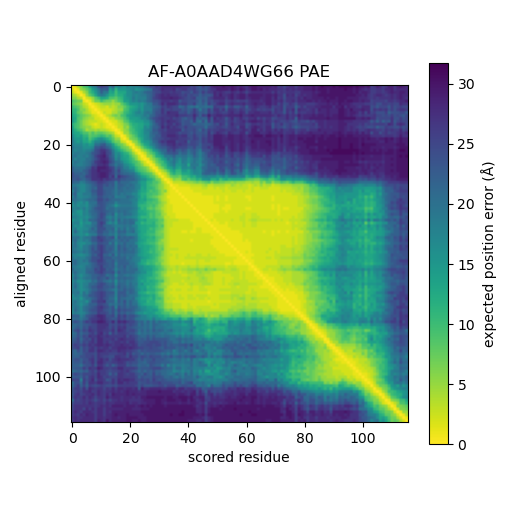C . HIS A 1 74 ? -3.345 3.572 -3.178 1.00 90.44 74 HIS A C 1
ATOM 619 O O . HIS A 1 74 ? -4.147 3.255 -2.306 1.00 90.44 74 HIS A O 1
ATOM 625 N N . CYS A 1 75 ? -2.093 3.103 -3.190 1.00 92.31 75 CYS A N 1
ATOM 626 C CA . CYS A 1 75 ? -1.582 2.200 -2.158 1.00 92.31 75 CYS A CA 1
ATOM 627 C C . CYS A 1 75 ? -1.493 2.871 -0.790 1.00 92.31 75 CYS A C 1
ATOM 629 O O . CYS A 1 75 ? -1.758 2.222 0.216 1.00 92.31 75 CYS A O 1
ATOM 631 N N . VAL A 1 76 ? -1.085 4.141 -0.745 1.00 90.62 76 VAL A N 1
ATOM 632 C CA . VAL A 1 76 ? -1.014 4.908 0.505 1.00 90.62 76 VAL A CA 1
ATOM 633 C C . VAL A 1 76 ? -2.414 5.104 1.068 1.00 90.62 76 VAL A C 1
ATOM 635 O O . VAL A 1 76 ? -2.631 4.817 2.237 1.00 90.62 76 VAL A O 1
ATOM 638 N N . LEU A 1 77 ? -3.367 5.513 0.229 1.00 89.38 77 LEU A N 1
ATOM 639 C CA . LEU A 1 77 ? -4.761 5.695 0.627 1.00 89.38 77 LEU A CA 1
ATOM 640 C C . LEU A 1 77 ? -5.390 4.381 1.109 1.00 89.38 77 LEU A C 1
ATOM 642 O O . LEU A 1 77 ? -6.027 4.366 2.154 1.00 89.38 77 LEU A O 1
ATOM 646 N N . ALA A 1 78 ? -5.153 3.272 0.405 1.00 86.75 78 ALA A N 1
ATOM 647 C CA . ALA A 1 78 ? -5.682 1.960 0.779 1.00 86.75 78 ALA A CA 1
ATOM 648 C C . ALA A 1 78 ? -5.045 1.383 2.055 1.00 86.75 78 ALA A C 1
ATOM 650 O O . ALA A 1 78 ? -5.690 0.630 2.779 1.00 86.75 78 ALA A O 1
ATOM 651 N N . LYS A 1 79 ? -3.774 1.706 2.329 1.00 84.25 79 LYS A N 1
ATOM 652 C CA . LYS A 1 79 ? -3.064 1.284 3.548 1.00 84.25 79 LYS A CA 1
ATOM 653 C C . LYS A 1 79 ? -3.216 2.258 4.707 1.00 84.25 79 LYS A C 1
ATOM 655 O O . LYS A 1 79 ? -2.720 1.967 5.797 1.00 84.25 79 LYS A O 1
ATOM 660 N N . ASN A 1 80 ? -3.844 3.407 4.484 1.00 84.12 80 ASN A N 1
ATOM 661 C CA . ASN A 1 80 ? -4.124 4.332 5.558 1.00 84.12 80 ASN A CA 1
ATOM 662 C C . ASN A 1 80 ? -5.149 3.672 6.481 1.00 84.12 80 ASN A C 1
ATOM 664 O O . ASN A 1 80 ? -6.279 3.396 6.078 1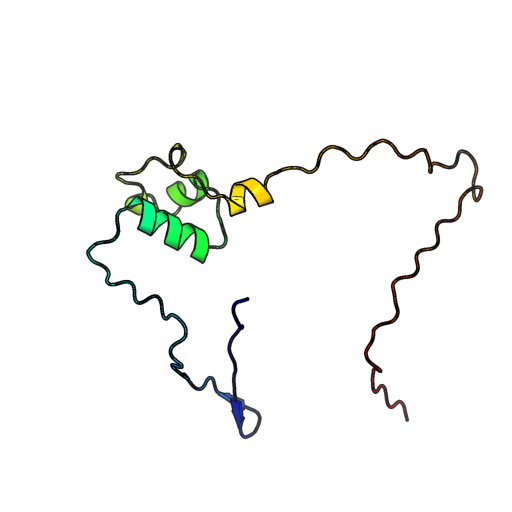.00 84.12 80 ASN A O 1
ATOM 668 N N . HIS A 1 81 ? -4.728 3.353 7.700 1.00 79.81 81 HIS A N 1
ATOM 669 C CA . HIS A 1 81 ? -5.642 2.820 8.691 1.00 79.81 81 HIS A CA 1
ATOM 670 C C . HIS A 1 81 ? -6.584 3.948 9.094 1.00 79.81 81 HIS A C 1
ATOM 672 O O . HIS A 1 81 ? -6.154 5.072 9.360 1.00 79.81 81 HIS A O 1
ATOM 678 N N . HIS A 1 82 ? -7.880 3.654 9.136 1.00 74.38 82 HIS A N 1
ATOM 679 C CA . HIS A 1 82 ? -8.802 4.570 9.780 1.00 74.38 82 HIS A CA 1
ATOM 680 C C . HIS A 1 82 ? -8.347 4.751 11.232 1.00 74.38 82 HIS A C 1
ATOM 682 O O . HIS A 1 82 ? -7.893 3.793 11.870 1.00 74.38 82 HIS A O 1
ATOM 688 N N . VAL A 1 83 ? -8.442 5.978 11.743 1.00 79.81 83 VAL A N 1
ATOM 689 C CA . VAL A 1 83 ? -8.214 6.237 13.166 1.00 79.81 83 VAL A CA 1
ATOM 690 C C . VAL A 1 83 ? -9.102 5.280 13.960 1.00 79.81 83 VAL A C 1
ATOM 692 O O . VAL A 1 83 ? -10.224 4.971 13.541 1.00 79.81 83 VAL A O 1
ATOM 695 N N . THR A 1 84 ? -8.589 4.778 15.083 1.00 82.56 84 THR A N 1
ATOM 696 C CA . THR A 1 84 ? -9.369 3.933 15.989 1.00 82.56 84 THR A CA 1
ATOM 697 C C . THR A 1 84 ? -10.718 4.582 16.248 1.00 82.56 84 THR A C 1
ATOM 699 O O . THR A 1 84 ? -10.776 5.757 16.622 1.00 82.56 84 THR A O 1
ATOM 702 N N . PHE A 1 85 ? -11.797 3.827 16.044 1.00 80.75 85 PHE A N 1
ATOM 703 C CA . PHE A 1 85 ? -13.123 4.316 16.382 1.00 80.75 85 PHE A CA 1
ATOM 704 C C . PHE A 1 85 ? -13.146 4.696 17.867 1.00 80.75 85 PHE A C 1
ATOM 706 O O . PHE A 1 85 ? -12.590 3.956 18.688 1.00 80.75 85 PHE A O 1
ATOM 713 N N . PRO A 1 86 ? -13.759 5.836 18.229 1.00 81.81 86 PRO A N 1
ATOM 714 C CA . PRO A 1 86 ? -13.950 6.163 19.630 1.00 81.81 86 PRO A CA 1
ATOM 715 C C . PRO A 1 86 ? -14.734 5.034 20.297 1.00 81.81 86 PRO A C 1
ATOM 717 O O . PRO A 1 86 ? -15.618 4.421 19.693 1.00 81.81 86 PRO A O 1
ATOM 720 N N . SER A 1 87 ? -14.412 4.752 21.556 1.00 82.50 87 SER A N 1
ATOM 721 C CA . SER A 1 87 ? -15.168 3.786 22.344 1.00 82.50 87 SER A CA 1
ATOM 722 C C . SER A 1 87 ? -16.627 4.233 22.427 1.00 82.50 87 SER A C 1
ATOM 724 O O . SER A 1 87 ? -16.926 5.260 23.035 1.00 82.50 87 SER A O 1
ATOM 726 N N . SER A 1 88 ? -17.540 3.470 21.827 1.00 81.25 88 SER A N 1
ATOM 727 C CA . SER A 1 88 ? -18.971 3.734 21.957 1.00 81.25 88 SER A CA 1
ATOM 728 C C . SER A 1 88 ? -19.454 3.368 23.361 1.00 81.25 88 SER A C 1
ATOM 730 O O . SER A 1 88 ? -19.142 2.279 23.852 1.00 81.25 88 SER A O 1
ATOM 732 N N . SER A 1 89 ? -20.290 4.215 23.959 1.00 80.12 89 SER A N 1
ATOM 733 C CA . SER A 1 89 ? -21.012 3.932 25.209 1.00 80.12 89 SER A CA 1
ATOM 734 C C . SER A 1 89 ? -22.243 3.032 25.021 1.00 80.12 89 SER A C 1
ATOM 736 O O . SER A 1 89 ? -22.948 2.760 25.984 1.00 80.12 89 SER A O 1
ATOM 738 N N . ASN A 1 90 ? -22.487 2.515 23.810 1.00 76.19 90 ASN A N 1
ATOM 739 C CA . ASN A 1 90 ? -23.574 1.576 23.496 1.00 76.19 90 ASN A CA 1
ATOM 740 C C . ASN A 1 90 ? -23.269 0.150 23.985 1.00 76.19 90 ASN A C 1
ATOM 742 O O . ASN A 1 90 ? -23.344 -0.815 23.225 1.00 76.19 90 ASN A O 1
ATOM 746 N N . LYS A 1 91 ? -22.856 0.017 25.244 1.00 81.81 91 LYS A N 1
ATOM 747 C CA . LYS A 1 91 ? -22.655 -1.269 25.907 1.00 81.81 91 LYS A CA 1
ATOM 748 C C . LYS A 1 91 ? -23.727 -1.423 26.968 1.00 81.81 91 LYS A C 1
ATOM 750 O O . LYS A 1 91 ? -24.037 -0.480 27.685 1.00 81.81 91 LYS A O 1
ATOM 755 N N . SER A 1 92 ? -24.297 -2.614 27.039 1.00 87.19 92 SER A N 1
ATOM 756 C CA . SER A 1 92 ? -25.311 -2.940 28.028 1.00 87.19 92 SER A CA 1
ATOM 757 C C . SER A 1 92 ? -24.668 -3.664 29.208 1.00 87.19 92 SER A C 1
ATOM 759 O O . SER A 1 92 ? -23.875 -4.580 29.000 1.00 87.19 92 SER A O 1
ATOM 761 N N . GLU A 1 93 ? -25.002 -3.260 30.432 1.00 89.25 93 GLU A N 1
ATOM 762 C CA . GLU A 1 93 ? -24.551 -3.927 31.665 1.00 89.25 93 GLU A CA 1
ATOM 763 C C . GLU A 1 93 ? -25.495 -5.057 32.104 1.00 89.25 93 GLU A C 1
ATOM 765 O O . GLU A 1 93 ? -25.153 -5.852 32.976 1.00 89.25 93 GLU A O 1
ATOM 770 N N . GLN A 1 94 ? -26.685 -5.142 31.502 1.00 91.88 94 GLN A N 1
ATOM 771 C CA . GLN A 1 94 ? -27.716 -6.120 31.841 1.00 91.88 94 GLN A CA 1
ATOM 772 C C . GLN A 1 94 ? -28.292 -6.767 30.575 1.00 91.88 94 GLN A C 1
ATOM 774 O O . GLN A 1 94 ? -28.432 -6.095 29.552 1.00 91.88 94 GLN A O 1
ATOM 779 N N . PRO A 1 95 ? -28.679 -8.054 30.613 1.00 89.38 95 PRO A N 1
ATOM 780 C CA . PRO A 1 95 ? -29.340 -8.692 29.480 1.00 89.38 95 PRO A CA 1
ATOM 781 C C . PRO A 1 95 ? -30.569 -7.895 29.016 1.00 89.38 95 PRO A C 1
ATOM 783 O O . PRO A 1 95 ? -31.373 -7.461 29.835 1.00 89.38 95 PRO A O 1
ATOM 786 N N . PHE A 1 96 ? -30.717 -7.724 27.699 1.00 85.94 96 PHE A N 1
ATOM 787 C CA . PHE A 1 96 ? -31.845 -7.041 27.044 1.00 85.94 96 PHE A CA 1
ATOM 788 C C . PHE A 1 96 ? -32.022 -5.536 27.325 1.00 85.94 96 PHE A C 1
ATOM 790 O O . PHE A 1 96 ? -33.005 -4.967 26.855 1.00 85.94 96 PHE A O 1
ATOM 797 N N . ALA A 1 97 ? -31.097 -4.848 28.007 1.00 87.31 97 ALA A N 1
ATOM 798 C CA . ALA A 1 97 ? -31.274 -3.409 28.259 1.00 87.31 97 ALA A CA 1
ATOM 799 C C . ALA A 1 97 ? -31.032 -2.526 27.015 1.00 87.31 97 ALA A C 1
ATOM 801 O O . ALA A 1 97 ? -31.408 -1.358 27.007 1.00 87.31 97 ALA A O 1
ATOM 802 N N . ILE A 1 98 ? -30.408 -3.070 25.961 1.00 89.00 98 ILE A N 1
ATOM 803 C CA . ILE A 1 98 ? -30.219 -2.398 24.668 1.00 89.00 98 ILE A CA 1
ATOM 804 C C . ILE A 1 98 ? -30.548 -3.390 23.543 1.00 89.00 98 ILE A C 1
ATOM 806 O O . ILE A 1 98 ? -29.995 -4.490 23.509 1.00 89.00 98 ILE A O 1
ATOM 810 N N . VAL A 1 99 ? -31.427 -2.993 22.614 1.00 88.19 99 VAL A N 1
ATOM 811 C CA . VAL A 1 99 ? -31.746 -3.742 21.387 1.00 88.19 99 VAL A CA 1
ATOM 812 C C . VAL A 1 99 ? -31.410 -2.868 20.183 1.00 88.19 99 VAL A C 1
ATOM 814 O O . VAL A 1 99 ? -32.057 -1.849 19.946 1.00 88.19 99 VAL A O 1
ATOM 817 N N . ASN A 1 100 ? -30.408 -3.275 19.407 1.00 85.94 100 ASN A N 1
ATOM 818 C CA . ASN A 1 100 ? -30.059 -2.609 18.158 1.00 85.94 100 ASN A CA 1
ATOM 819 C C . ASN A 1 100 ? -30.871 -3.243 17.028 1.00 85.94 100 ASN A C 1
ATOM 821 O O . ASN A 1 100 ? -30.748 -4.440 16.773 1.00 85.94 100 ASN A O 1
ATOM 825 N N . THR A 1 101 ? -31.682 -2.441 16.343 1.00 88.50 101 THR A N 1
ATOM 826 C CA . THR A 1 101 ? -32.361 -2.854 15.111 1.00 88.50 101 THR A CA 1
ATOM 827 C C . THR A 1 101 ? -31.765 -2.060 13.959 1.00 88.50 101 THR A C 1
ATOM 829 O O . THR A 1 101 ? -31.630 -0.843 14.051 1.00 88.50 101 THR A O 1
ATOM 832 N N . ASP A 1 102 ? -31.346 -2.757 12.907 1.00 86.75 102 ASP A N 1
ATOM 833 C CA . ASP A 1 102 ? -30.838 -2.140 11.686 1.00 86.75 102 ASP A CA 1
ATOM 834 C C . ASP A 1 102 ? -31.814 -2.441 10.551 1.00 86.75 102 ASP A C 1
ATOM 836 O O . ASP A 1 102 ? -32.260 -3.582 10.392 1.00 86.75 102 ASP A O 1
ATOM 840 N N . VAL A 1 103 ? -32.164 -1.417 9.778 1.00 81.94 103 VAL A N 1
ATOM 841 C CA . VAL A 1 103 ? -33.009 -1.569 8.596 1.00 81.94 103 VAL A CA 1
ATOM 842 C C . VAL A 1 103 ? -32.086 -1.538 7.395 1.00 81.94 103 VAL A C 1
ATOM 844 O O . VAL A 1 103 ? -31.788 -0.486 6.830 1.00 81.94 103 VAL A O 1
ATOM 847 N N . TRP A 1 104 ? -31.651 -2.721 6.980 1.00 79.00 104 TRP A N 1
ATOM 848 C CA . TRP A 1 104 ? -31.042 -2.885 5.671 1.00 79.00 104 TRP A CA 1
ATOM 849 C C . TRP A 1 104 ? -32.128 -2.558 4.646 1.00 79.00 104 TRP A C 1
ATOM 851 O O . TRP A 1 104 ? -33.161 -3.228 4.596 1.00 79.00 104 TRP A O 1
ATOM 861 N N . GLY A 1 105 ? -31.950 -1.458 3.909 1.00 78.81 105 GLY A N 1
ATOM 862 C CA . GLY A 1 105 ? -32.950 -0.973 2.960 1.00 78.81 105 GLY A CA 1
ATOM 863 C C . GLY A 1 105 ? -33.399 -2.076 1.997 1.00 78.81 105 GLY A C 1
ATOM 864 O O . GLY A 1 105 ? -32.601 -2.919 1.588 1.00 78.81 105 GLY A O 1
ATOM 865 N N . LEU A 1 106 ? -34.688 -2.070 1.644 1.00 71.38 106 LEU A N 1
ATOM 866 C CA . LEU A 1 106 ? -35.257 -2.998 0.666 1.00 71.38 106 LEU A CA 1
ATOM 867 C C . LEU A 1 106 ? -34.428 -2.985 -0.626 1.00 71.38 106 LEU A C 1
ATOM 869 O O . LEU A 1 106 ? -34.069 -1.921 -1.134 1.00 71.38 106 LEU A O 1
ATOM 873 N N . LEU A 1 107 ? -34.170 -4.171 -1.184 1.00 65.38 107 LEU A N 1
ATOM 874 C CA . LEU A 1 107 ? -33.639 -4.302 -2.538 1.00 65.38 107 LEU A CA 1
ATOM 875 C C . LEU A 1 107 ? -34.596 -3.580 -3.494 1.00 65.38 107 LEU A C 1
ATOM 877 O O . LEU A 1 107 ? -35.771 -3.926 -3.587 1.00 65.38 107 LEU A O 1
ATOM 881 N N . SER A 1 108 ? -34.093 -2.585 -4.220 1.00 67.62 108 SER A N 1
ATOM 882 C CA . SER A 1 108 ? -34.858 -1.754 -5.158 1.00 67.62 108 SER A CA 1
ATOM 883 C C . SER A 1 108 ? -35.318 -2.489 -6.426 1.00 67.62 108 SER A C 1
ATOM 885 O O . SER A 1 108 ? -35.792 -1.855 -7.367 1.00 67.62 108 SER A O 1
ATOM 887 N N . PHE A 1 109 ? -35.206 -3.819 -6.468 1.00 63.16 109 PHE A N 1
ATOM 888 C CA . PHE A 1 109 ? -35.586 -4.624 -7.620 1.00 63.16 109 PHE A CA 1
ATOM 889 C C . PHE A 1 109 ? -36.624 -5.674 -7.217 1.00 63.16 109 PHE A C 1
ATOM 891 O O . PHE A 1 109 ? -36.326 -6.523 -6.373 1.00 63.16 109 PHE A O 1
ATOM 898 N N . PRO A 1 110 ? -37.823 -5.670 -7.828 1.00 59.31 110 PRO A N 1
ATOM 899 C CA . PRO A 1 110 ? -38.759 -6.768 -7.664 1.00 59.31 110 PRO A CA 1
ATOM 900 C C . PRO A 1 110 ? -38.121 -8.033 -8.240 1.00 59.31 110 PRO A C 1
ATOM 902 O O . PRO A 1 110 ? -37.862 -8.136 -9.440 1.00 59.31 110 PRO A O 1
ATOM 905 N N . THR A 1 111 ? -37.834 -9.002 -7.376 1.00 59.53 111 THR A N 1
ATOM 906 C CA . THR A 1 111 ? -37.422 -10.332 -7.813 1.00 59.53 111 THR A CA 1
ATOM 907 C C . THR A 1 111 ? -38.662 -11.014 -8.375 1.00 59.53 111 THR A C 1
ATOM 909 O O . THR A 1 111 ? -39.631 -11.238 -7.652 1.00 59.53 111 THR A O 1
ATOM 912 N N . SER A 1 112 ? -38.663 -11.327 -9.670 1.00 63.22 112 SER A N 1
ATOM 913 C CA . SER A 1 112 ? -39.726 -12.105 -10.310 1.00 63.22 112 SER A CA 1
ATOM 914 C C . SER A 1 112 ? -39.625 -13.576 -9.891 1.00 63.22 112 SER A C 1
ATOM 916 O O . SER A 1 112 ? -39.291 -14.445 -10.694 1.00 63.22 112 SER A O 1
ATOM 918 N N . ALA A 1 113 ? -39.872 -13.869 -8.616 1.00 51.03 113 ALA A N 1
ATOM 919 C CA . ALA A 1 113 ? -40.121 -15.226 -8.160 1.00 51.03 113 ALA A CA 1
ATOM 920 C C . ALA A 1 113 ? -41.590 -15.551 -8.453 1.00 51.03 113 ALA A C 1
ATOM 922 O O . ALA A 1 113 ? -42.456 -15.456 -7.587 1.00 51.03 113 ALA A O 1
ATOM 923 N N . ASN A 1 114 ? -41.875 -15.902 -9.708 1.00 44.31 114 ASN A N 1
ATOM 924 C CA . ASN A 1 114 ? -43.113 -16.590 -10.050 1.00 44.31 114 ASN A CA 1
ATOM 925 C C . ASN A 1 114 ? -43.034 -18.005 -9.466 1.00 44.31 114 ASN A C 1
ATOM 927 O O . ASN A 1 114 ? -42.572 -18.930 -10.129 1.00 44.31 114 ASN A O 1
ATOM 931 N N . ALA A 1 115 ? -43.455 -18.156 -8.212 1.00 44.47 115 ALA A N 1
ATOM 932 C CA . ALA A 1 115 ? -43.849 -19.445 -7.671 1.00 44.47 115 ALA A CA 1
ATOM 933 C C . ALA A 1 115 ? -45.301 -19.700 -8.099 1.00 44.47 115 ALA A C 1
ATOM 935 O O . ALA A 1 115 ? -46.219 -19.021 -7.636 1.00 44.47 115 ALA A O 1
ATOM 936 N N . LYS A 1 116 ? -45.489 -20.647 -9.016 1.00 38.31 116 LYS A N 1
ATOM 937 C CA . LYS A 1 116 ? -46.766 -21.315 -9.251 1.00 38.31 116 LYS A CA 1
ATOM 938 C C . LYS A 1 116 ? -46.536 -22.814 -9.183 1.00 38.31 116 LYS A C 1
ATOM 940 O O . LYS A 1 116 ? -45.485 -23.246 -9.705 1.00 38.31 116 LYS A O 1
#

Foldseek 3Di:
DDDDADWDDDPNDTHRDPPPPVDDPVPPPPDDDDLLRVLVVVCVVVPNDQLVVVCVVCVVSCVPPDSVVDDDPVVCVVPDDDDPDPDDPQDDPDPPPDDDDDCPDDDPDPDPPPDD

Mean predicted aligned error: 16.79 Å

Secondary structure (DSSP, 8-state):
-PPP--PEEETTEEE------SS------TTS--HHHHHHHHHHHTT---HHHHHHH-GGGGTTS-GGG---HHHHHHH-PPPPPP--S---SSTTS-------PPPSS-------

Sequence (116 aa):
MMPLGIGKRRVDLYYFEETYSAGFVFQVNGDHTSEPEKIRLWHRRLGHPSFLYFERLFPSLFTKVLSSSLRCEHCVLAKNHHVTFPSSSNKSEQPFAIVNTDVWGLLSFPTSANAK

pLDDT: mean 76.94, std 17.84, range [38.31, 95.94]

Solvent-accessible surface area (backbone atoms only — not comparable to full-atom values): 8221 Å² total; per-residue (Å²): 138,82,81,78,82,74,59,52,75,55,94,95,40,76,40,75,64,85,72,80,58,96,63,83,74,82,76,74,74,87,82,79,73,53,62,71,55,54,49,54,51,49,35,59,75,67,70,62,58,54,46,66,58,46,35,72,76,40,51,82,70,36,76,91,48,64,49,86,79,62,83,54,69,68,59,52,62,71,65,53,72,75,76,80,75,76,86,74,83,91,67,66,96,50,91,83,74,66,83,90,83,81,82,80,73,78,74,94,60,88,76,87,77,82,82,126

Radius of gyration: 24.95 Å; Cα contacts (8 Å, |Δi|>4): 45; chains: 1; bounding box: 65×29×63 Å

InterPro domains:
  IPR025724 GAG-pre-integrase domain [PF13976] (13-79)